Protein AF-A0A315B5A9-F1 (afdb_monomer_lite)

Radius of gyration: 19.89 Å; chains: 1; bounding box: 62×26×55 Å

Sequence (95 aa):
MENPMRSTTKKRTPLSASNAKRLEELCVWITENFDQTLGFTQLTKKSGFSKEQLIELFQLYKQVTPMAFIRQVRLQRKNNLASNLQPELFEHLKI

Secondary structure (DSSP, 8-state):
------------PPPPHHHHHHHHHHHHHHHHSTTS---HHHHHHHH---HHHHHHHHHHHTSS-HHHHHHHHHHHHHHHHHHHT---SSS----

pLDDT: mean 79.41, std 18.28, range [40.41, 95.31]

Foldseek 3Di:
DDDPPPPPPPVLDPQPPVNVVLVVVLLVVLLVCLPDPDDQVNSCVSRVDHQVRQQSSCCSPVVDHPVVSSVVSVVVVVVVVVVVPDDDPPPPDDD

Structure (mmCIF, N/CA/C/O backbone):
data_AF-A0A315B5A9-F1
#
_entry.id   AF-A0A315B5A9-F1
#
loop_
_atom_site.group_PDB
_atom_site.id
_atom_site.type_symbol
_atom_site.label_atom_id
_atom_site.label_alt_id
_atom_site.label_comp_id
_atom_site.label_asym_id
_atom_site.label_entity_id
_atom_site.label_seq_id
_atom_site.pdbx_PDB_ins_code
_atom_site.Cartn_x
_atom_site.Cartn_y
_atom_site.Cartn_z
_atom_site.occupancy
_atom_site.B_iso_or_equiv
_atom_site.auth_seq_id
_atom_site.auth_comp_id
_atom_site.auth_asym_id
_atom_site.auth_atom_id
_atom_site.pdbx_PDB_model_num
ATOM 1 N N . MET A 1 1 ? -11.817 10.170 -38.196 1.00 40.41 1 MET A N 1
ATOM 2 C CA . MET A 1 1 ? -10.500 10.575 -37.660 1.00 40.41 1 MET A CA 1
ATOM 3 C C . MET A 1 1 ? -10.385 9.913 -36.300 1.00 40.41 1 MET A C 1
ATOM 5 O O . MET A 1 1 ? -10.876 10.450 -35.320 1.00 40.41 1 MET A O 1
ATOM 9 N N . GLU A 1 2 ? -9.915 8.668 -36.276 1.00 40.88 2 GLU A N 1
ATOM 10 C CA . GLU A 1 2 ? -9.928 7.827 -35.075 1.00 40.88 2 GLU A CA 1
ATOM 11 C C . GLU A 1 2 ? -8.496 7.699 -34.549 1.00 40.88 2 GLU A C 1
ATOM 13 O O . GLU A 1 2 ? -7.588 7.297 -35.275 1.00 40.88 2 GLU A O 1
ATOM 18 N N . ASN A 1 3 ? -8.284 8.119 -33.301 1.00 43.78 3 ASN A N 1
ATOM 19 C CA . ASN A 1 3 ? -6.997 8.021 -32.617 1.00 43.78 3 ASN A CA 1
ATOM 20 C C . ASN A 1 3 ? -6.640 6.545 -32.382 1.00 43.78 3 ASN A C 1
ATOM 22 O O . ASN A 1 3 ? -7.457 5.824 -31.804 1.00 43.78 3 ASN A O 1
ATOM 26 N N . PRO A 1 4 ? -5.420 6.081 -32.704 1.00 54.72 4 PRO A N 1
ATOM 27 C CA . PRO A 1 4 ? -4.999 4.756 -32.287 1.00 54.72 4 PRO A CA 1
ATOM 28 C C . PRO A 1 4 ? -4.765 4.762 -30.771 1.00 54.72 4 PRO A C 1
ATOM 30 O O . PRO A 1 4 ? -3.812 5.359 -30.264 1.00 54.72 4 PRO A O 1
ATOM 33 N N . MET A 1 5 ? -5.653 4.081 -30.041 1.00 54.50 5 MET A N 1
ATOM 34 C CA . MET A 1 5 ? -5.420 3.636 -28.669 1.00 54.50 5 MET A CA 1
ATOM 35 C C . MET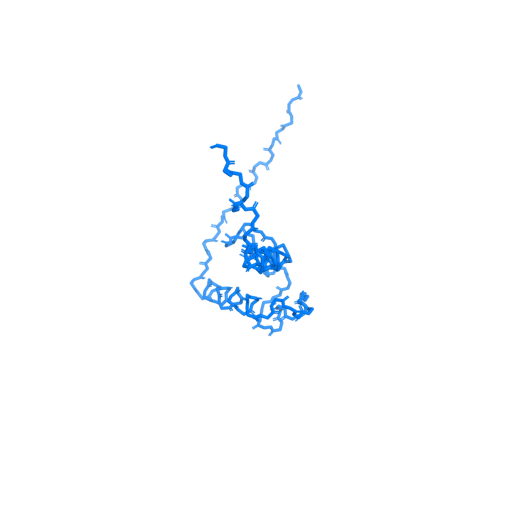 A 1 5 ? -4.072 2.908 -28.626 1.00 54.50 5 MET A C 1
ATOM 37 O O . MET A 1 5 ? -3.917 1.796 -29.131 1.00 54.50 5 MET A O 1
ATOM 41 N N . ARG A 1 6 ? -3.070 3.555 -28.031 1.00 44.50 6 ARG A N 1
ATOM 42 C CA . ARG A 1 6 ? -1.735 2.996 -27.839 1.00 44.50 6 ARG A CA 1
ATOM 43 C C . ARG A 1 6 ? -1.798 1.945 -26.729 1.00 44.50 6 ARG A C 1
ATOM 45 O O . ARG A 1 6 ? -1.439 2.219 -25.588 1.00 44.50 6 ARG A O 1
ATOM 52 N N . SER A 1 7 ? -2.253 0.739 -27.063 1.00 52.72 7 SER A N 1
ATOM 53 C CA . SER A 1 7 ? -2.085 -0.446 -26.217 1.00 52.72 7 SER A CA 1
ATOM 54 C C . SER A 1 7 ? -0.608 -0.819 -26.199 1.00 52.72 7 SER A C 1
ATOM 56 O O . SER A 1 7 ? -0.130 -1.625 -26.992 1.00 52.72 7 SER A O 1
ATOM 58 N N . THR A 1 8 ? 0.149 -0.209 -25.290 1.00 46.28 8 THR A N 1
ATOM 59 C CA . THR A 1 8 ? 1.444 -0.749 -24.895 1.00 46.28 8 THR A CA 1
ATOM 60 C C . THR A 1 8 ? 1.167 -1.989 -24.054 1.00 46.28 8 THR A C 1
ATOM 62 O O . THR A 1 8 ? 0.946 -1.924 -22.846 1.00 46.28 8 THR A O 1
ATOM 65 N N . THR A 1 9 ? 1.165 -3.160 -24.690 1.00 48.38 9 THR A N 1
ATOM 66 C CA . THR A 1 9 ? 1.264 -4.443 -23.990 1.00 48.38 9 THR A CA 1
ATOM 67 C C . THR A 1 9 ? 2.647 -4.522 -23.339 1.00 48.38 9 THR A C 1
ATOM 69 O O . THR A 1 9 ? 3.554 -5.189 -23.837 1.00 48.38 9 THR A O 1
ATOM 72 N N . LYS A 1 10 ? 2.847 -3.794 -22.230 1.00 51.16 10 LYS A N 1
ATOM 73 C CA . LYS A 1 10 ? 3.950 -4.043 -21.300 1.00 51.16 10 LYS A CA 1
ATOM 74 C C . LYS A 1 10 ? 3.760 -5.488 -20.862 1.00 51.16 10 LYS A C 1
ATOM 76 O O . LYS A 1 10 ? 2.771 -5.792 -20.195 1.00 51.16 10 LYS A O 1
ATOM 81 N N . LYS A 1 11 ? 4.653 -6.380 -21.302 1.00 50.47 11 LYS A N 1
ATOM 82 C CA . LYS A 1 11 ? 4.702 -7.775 -20.858 1.00 50.47 11 LYS A CA 1
ATOM 83 C C . LYS A 1 11 ? 4.671 -7.741 -19.331 1.00 50.47 11 LYS A C 1
ATOM 85 O O . LYS A 1 11 ? 5.641 -7.308 -18.716 1.00 50.47 11 LYS A O 1
ATOM 90 N N . ARG A 1 12 ? 3.522 -8.072 -18.733 1.00 58.19 12 ARG A N 1
ATOM 91 C CA . ARG A 1 12 ? 3.353 -8.087 -17.280 1.00 58.19 12 ARG A CA 1
ATOM 92 C C . ARG A 1 12 ? 4.211 -9.235 -16.783 1.00 58.19 12 ARG A C 1
ATOM 94 O O . ARG A 1 12 ? 3.801 -10.388 -16.859 1.00 58.19 12 ARG A O 1
ATOM 101 N N . THR A 1 13 ? 5.440 -8.931 -16.384 1.00 62.22 13 THR A N 1
ATOM 102 C CA . THR A 1 13 ? 6.305 -9.907 -15.734 1.00 62.22 13 THR A CA 1
ATOM 103 C C . THR A 1 13 ? 5.562 -10.427 -14.508 1.00 62.22 13 THR A C 1
ATOM 105 O O . THR A 1 13 ? 5.101 -9.605 -13.708 1.00 62.22 13 THR A O 1
ATOM 108 N N . PRO A 1 14 ? 5.390 -11.752 -14.372 1.00 69.12 14 PRO A N 1
ATOM 109 C CA . PRO A 1 14 ? 4.736 -12.314 -13.206 1.00 69.12 14 PRO A CA 1
ATOM 110 C C . PRO A 1 14 ? 5.473 -11.866 -11.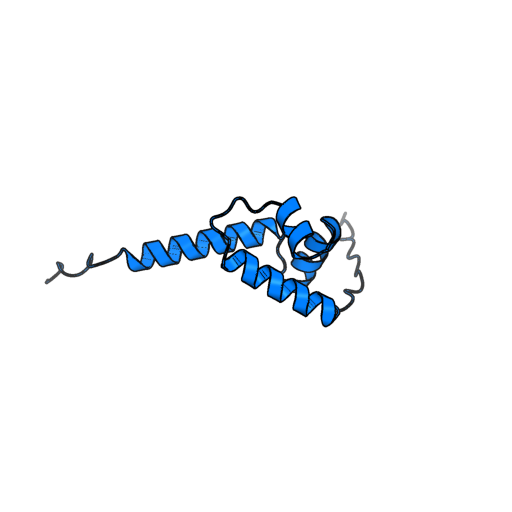944 1.00 69.12 14 PRO A C 1
ATOM 112 O O . PRO A 1 14 ? 6.705 -11.803 -11.909 1.00 69.12 14 PRO A O 1
ATOM 115 N N . LEU A 1 15 ? 4.701 -11.509 -10.920 1.00 78.56 15 LEU A N 1
ATOM 116 C CA . LEU A 1 15 ? 5.233 -11.133 -9.619 1.00 78.56 15 LEU A CA 1
ATOM 117 C C 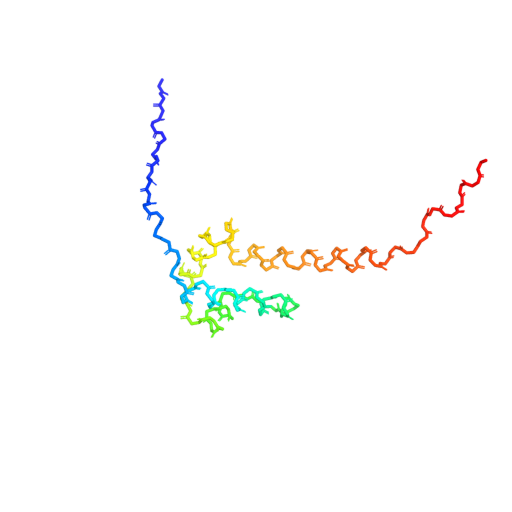. LEU A 1 15 ? 6.076 -12.297 -9.084 1.00 78.56 15 LEU A C 1
ATOM 119 O O . LEU A 1 15 ? 5.578 -13.418 -8.990 1.00 78.56 15 LEU A O 1
ATOM 123 N N . SER A 1 16 ? 7.349 -12.055 -8.752 1.00 85.94 16 SER A N 1
ATOM 124 C CA . SER A 1 16 ? 8.186 -13.122 -8.192 1.00 85.94 16 SER A CA 1
ATOM 125 C C . SER A 1 16 ? 7.574 -13.630 -6.883 1.00 85.94 16 SER A C 1
ATOM 127 O O . SER A 1 16 ? 7.023 -12.840 -6.114 1.00 85.94 16 SER A O 1
ATOM 129 N N . ALA A 1 17 ? 7.697 -14.929 -6.598 1.00 86.00 17 ALA A N 1
ATOM 130 C CA . ALA A 1 17 ? 7.137 -15.522 -5.379 1.00 86.00 17 ALA A CA 1
ATOM 131 C C . ALA A 1 17 ? 7.637 -14.822 -4.098 1.00 86.00 17 ALA A C 1
ATOM 133 O O . ALA A 1 17 ? 6.877 -14.621 -3.154 1.00 86.00 17 ALA A O 1
ATOM 134 N N . SER A 1 18 ? 8.898 -14.376 -4.094 1.00 88.44 18 SER A N 1
ATOM 135 C CA . SER A 1 18 ? 9.486 -13.612 -2.986 1.00 88.44 18 SER A CA 1
ATOM 136 C C . SER A 1 18 ? 8.819 -12.243 -2.806 1.00 88.44 18 SER A C 1
ATOM 138 O O . SER A 1 18 ? 8.455 -11.864 -1.691 1.00 88.44 18 SER A O 1
ATOM 140 N N . ASN A 1 19 ? 8.587 -11.515 -3.905 1.00 89.50 19 ASN A N 1
ATOM 141 C CA . ASN A 1 19 ? 7.909 -10.221 -3.850 1.00 89.50 19 ASN A CA 1
ATOM 142 C C . ASN A 1 19 ? 6.430 -10.374 -3.479 1.00 89.50 19 ASN A C 1
ATOM 144 O O . ASN A 1 19 ? 5.920 -9.553 -2.723 1.00 89.50 19 ASN A O 1
ATOM 148 N N . ALA A 1 20 ? 5.763 -11.427 -3.961 1.00 89.50 20 ALA A N 1
ATOM 149 C CA . ALA A 1 20 ? 4.385 -11.745 -3.594 1.00 89.50 20 ALA A CA 1
ATOM 150 C C . ALA A 1 20 ? 4.246 -11.968 -2.086 1.00 89.50 20 ALA A C 1
ATOM 152 O O . ALA A 1 20 ? 3.412 -11.322 -1.457 1.00 89.50 20 ALA A O 1
ATOM 153 N N . LYS A 1 21 ? 5.120 -12.794 -1.497 1.00 91.56 21 LYS A N 1
ATOM 154 C CA . LYS A 1 21 ? 5.119 -13.063 -0.055 1.00 91.56 21 LYS A CA 1
ATOM 155 C C . LYS A 1 21 ? 5.327 -11.789 0.771 1.00 91.56 21 LYS A C 1
ATOM 157 O O . LYS A 1 21 ? 4.541 -11.501 1.665 1.00 91.56 21 LYS A O 1
ATOM 162 N N . ARG A 1 22 ? 6.336 -10.976 0.435 1.00 92.56 22 ARG A N 1
ATOM 163 C CA . ARG A 1 22 ? 6.590 -9.699 1.135 1.00 92.56 22 ARG A CA 1
ATOM 164 C C . ARG A 1 22 ? 5.420 -8.723 1.022 1.00 92.56 22 ARG A C 1
ATOM 166 O O . ARG A 1 22 ? 5.137 -7.977 1.956 1.00 92.56 22 ARG A O 1
ATOM 173 N N . LEU A 1 23 ? 4.759 -8.694 -0.133 1.00 93.25 23 LEU A N 1
ATOM 174 C CA . LEU A 1 23 ? 3.612 -7.824 -0.361 1.00 93.25 23 LEU A CA 1
ATOM 175 C C . LEU A 1 23 ? 2.383 -8.292 0.425 1.00 93.25 23 LEU A C 1
ATOM 177 O O . LEU A 1 23 ? 1.655 -7.464 0.964 1.00 93.25 23 LEU A O 1
ATOM 181 N N . GLU A 1 24 ? 2.176 -9.602 0.527 1.00 93.56 24 GLU A N 1
ATOM 182 C CA . GLU A 1 24 ? 1.128 -10.197 1.354 1.00 93.56 24 GLU A CA 1
ATOM 183 C C . GLU A 1 24 ? 1.344 -9.890 2.841 1.00 93.56 24 GLU A C 1
ATOM 185 O O . GLU A 1 24 ? 0.436 -9.376 3.495 1.00 93.56 24 GLU A O 1
ATOM 190 N N . GLU A 1 25 ? 2.566 -10.076 3.347 1.00 94.75 25 GLU A N 1
ATOM 191 C CA . GLU A 1 25 ? 2.952 -9.691 4.712 1.00 94.75 25 GLU A CA 1
ATOM 192 C C . GLU A 1 25 ? 2.704 -8.195 4.972 1.00 94.75 25 GLU A C 1
ATOM 194 O O . GLU A 1 25 ? 2.190 -7.810 6.026 1.00 94.75 25 GLU A O 1
ATOM 199 N N . LEU A 1 26 ? 3.006 -7.334 3.993 1.00 95.00 26 LEU A N 1
ATOM 200 C CA . LEU A 1 26 ? 2.711 -5.906 4.084 1.00 95.00 26 LEU A CA 1
ATOM 201 C C . LEU A 1 26 ? 1.199 -5.628 4.116 1.00 95.00 26 LEU A C 1
ATOM 203 O O . LEU A 1 26 ? 0.759 -4.774 4.885 1.00 95.00 26 LEU A O 1
ATOM 207 N N . CYS A 1 27 ? 0.394 -6.327 3.312 1.00 94.31 27 CYS A N 1
ATOM 208 C CA . CYS A 1 27 ? -1.065 -6.192 3.326 1.00 94.31 27 CYS A CA 1
ATOM 209 C C . CYS A 1 27 ? -1.667 -6.586 4.682 1.00 94.31 27 CYS A C 1
ATOM 211 O O . CYS A 1 27 ? -2.541 -5.872 5.184 1.00 94.31 27 CYS A O 1
ATOM 213 N N . VAL A 1 28 ? -1.193 -7.682 5.282 1.00 94.94 28 VAL A N 1
ATOM 214 C CA . VAL A 1 28 ? -1.601 -8.104 6.633 1.00 94.94 28 VAL A CA 1
ATOM 215 C C . VAL A 1 28 ? -1.238 -7.022 7.643 1.00 94.94 28 VAL A C 1
ATOM 217 O O . VAL A 1 28 ? -2.108 -6.532 8.359 1.00 94.94 28 VAL A O 1
ATOM 220 N N . TRP A 1 29 ? 0.004 -6.539 7.607 1.00 95.31 29 TRP A N 1
ATOM 221 C CA . TRP A 1 29 ? 0.459 -5.489 8.514 1.00 95.31 29 TRP A CA 1
ATOM 222 C C . TRP A 1 29 ? -0.364 -4.196 8.396 1.00 95.31 29 TRP A C 1
ATOM 224 O O . TRP A 1 29 ? -0.733 -3.612 9.414 1.00 95.31 29 TRP A O 1
ATOM 234 N N . ILE A 1 30 ? -0.709 -3.762 7.175 1.00 94.12 30 ILE A N 1
ATOM 235 C CA . ILE A 1 30 ? -1.609 -2.614 6.954 1.00 94.12 30 ILE A CA 1
ATOM 236 C C . ILE A 1 30 ? -2.977 -2.866 7.602 1.00 94.12 30 ILE A C 1
ATOM 238 O O . ILE A 1 30 ? -3.549 -1.953 8.188 1.00 94.12 30 ILE A O 1
ATOM 242 N N . THR A 1 31 ? -3.495 -4.091 7.506 1.00 92.06 31 THR A N 1
ATOM 243 C CA . THR A 1 31 ? -4.811 -4.477 8.044 1.00 92.06 31 THR A CA 1
ATOM 244 C C . THR A 1 31 ? -4.843 -4.524 9.571 1.00 92.06 31 THR A C 1
ATOM 246 O O . THR A 1 31 ? -5.904 -4.326 10.164 1.00 92.06 31 THR A O 1
ATOM 249 N N . GLU A 1 32 ? -3.697 -4.750 10.205 1.00 91.94 32 GLU A N 1
ATOM 250 C CA . GLU A 1 32 ? -3.522 -4.715 11.661 1.00 91.94 32 GLU A CA 1
ATOM 251 C C . GLU A 1 32 ? -3.211 -3.307 12.188 1.00 91.94 32 GLU A C 1
ATOM 253 O O . GLU A 1 32 ? -3.552 -2.983 13.318 1.00 91.94 32 GLU A O 1
ATOM 258 N N . ASN A 1 33 ? -2.587 -2.449 11.373 1.00 92.38 33 ASN A N 1
ATOM 259 C CA . ASN A 1 33 ? -2.093 -1.128 11.785 1.00 92.38 33 ASN A CA 1
ATOM 260 C C . ASN A 1 33 ? -2.842 0.032 11.099 1.00 92.38 33 ASN A C 1
ATOM 262 O O . ASN A 1 33 ? -2.322 1.144 11.002 1.00 92.38 33 ASN A O 1
ATOM 266 N N . PHE A 1 34 ? -4.058 -0.212 10.601 1.00 86.31 34 PHE A N 1
ATOM 267 C CA . PHE A 1 34 ? -4.811 0.737 9.769 1.00 86.31 34 PHE A CA 1
ATOM 268 C C . PHE A 1 34 ? -5.198 2.041 10.484 1.00 86.31 34 PHE A C 1
ATOM 270 O O . PHE A 1 34 ? -5.379 3.067 9.814 1.00 86.31 34 PHE A O 1
ATOM 277 N N . ASP A 1 35 ? -5.302 2.008 11.814 1.00 84.81 35 ASP A N 1
ATOM 278 C CA . ASP A 1 35 ? -5.639 3.161 12.658 1.00 84.81 35 ASP A CA 1
ATOM 279 C C . ASP A 1 35 ? -4.498 4.179 12.770 1.00 84.81 35 ASP A C 1
ATOM 281 O O . ASP A 1 35 ? -4.720 5.347 13.083 1.00 84.81 35 ASP A O 1
ATOM 285 N N . GLN A 1 36 ? -3.265 3.773 12.460 1.00 88.69 36 GLN A N 1
ATOM 286 C CA . GLN A 1 36 ? -2.116 4.671 12.473 1.00 88.69 36 GLN A CA 1
ATOM 287 C C . GLN A 1 36 ? -2.046 5.506 11.190 1.00 88.69 36 GLN A C 1
ATOM 289 O O . GLN A 1 36 ? -2.574 5.134 10.136 1.00 88.69 36 GLN A O 1
ATOM 294 N N . THR A 1 37 ? -1.328 6.629 11.238 1.00 87.94 37 THR A N 1
ATOM 295 C CA . THR A 1 37 ? -1.011 7.434 10.049 1.00 87.94 37 THR A CA 1
ATOM 296 C C . THR A 1 37 ? -0.004 6.694 9.162 1.00 87.94 37 THR A C 1
ATOM 298 O O . THR A 1 37 ? 1.208 6.872 9.270 1.00 87.94 37 THR A O 1
ATOM 301 N N . LEU A 1 38 ? -0.519 5.838 8.277 1.00 91.75 38 LEU A N 1
ATOM 302 C CA . LEU A 1 38 ? 0.264 5.086 7.299 1.00 91.75 38 LEU A CA 1
ATOM 303 C C . LEU A 1 38 ? 0.494 5.917 6.028 1.00 91.75 38 LEU A C 1
ATOM 305 O O . LEU A 1 38 ? -0.424 6.125 5.235 1.00 91.75 38 LEU A O 1
ATOM 309 N N . GLY A 1 39 ? 1.730 6.374 5.830 1.00 92.62 39 GLY A N 1
ATOM 310 C CA . GLY A 1 39 ? 2.207 7.004 4.601 1.00 92.62 39 GLY A CA 1
ATOM 311 C C . GLY A 1 39 ? 3.243 6.144 3.876 1.00 92.62 39 GLY A C 1
ATOM 312 O O . GLY A 1 39 ? 3.622 5.061 4.327 1.00 92.62 39 GLY A O 1
ATOM 313 N N . PHE A 1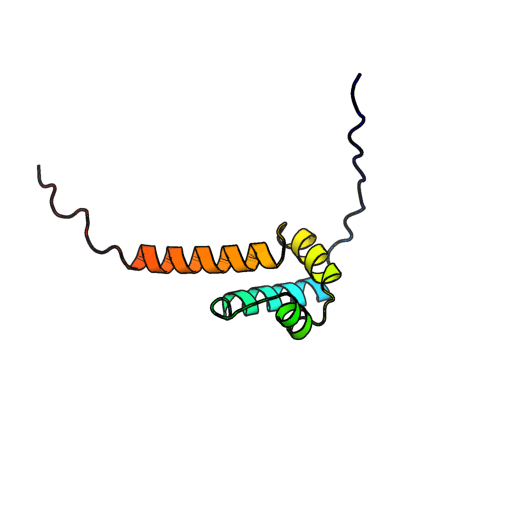 40 ? 3.739 6.638 2.738 1.00 91.62 40 PHE A N 1
ATOM 314 C CA . PHE A 1 40 ? 4.756 5.924 1.959 1.00 91.62 40 PHE A CA 1
ATOM 315 C C . PHE A 1 40 ? 6.020 5.625 2.772 1.00 91.62 40 PHE A C 1
ATOM 317 O O . PHE A 1 40 ? 6.536 4.523 2.659 1.00 91.62 40 PHE A O 1
ATOM 324 N N . THR A 1 41 ? 6.467 6.540 3.637 1.00 93.88 41 THR A N 1
ATOM 325 C CA . THR A 1 41 ? 7.647 6.342 4.496 1.00 93.88 41 THR A CA 1
ATOM 326 C C . THR A 1 41 ? 7.522 5.109 5.395 1.00 93.88 41 THR A C 1
ATOM 328 O O . THR A 1 41 ? 8.485 4.368 5.572 1.00 93.88 41 THR A O 1
ATOM 331 N N . GLN A 1 42 ? 6.338 4.855 5.958 1.00 94.25 42 GLN A N 1
ATOM 332 C CA . GLN A 1 42 ? 6.095 3.674 6.787 1.00 94.25 42 GLN A CA 1
ATOM 333 C C . GLN A 1 42 ? 6.079 2.401 5.936 1.00 94.25 42 GLN A C 1
ATOM 335 O O . GLN A 1 42 ? 6.674 1.396 6.322 1.00 94.25 42 GLN A O 1
ATOM 340 N N . LEU A 1 43 ? 5.440 2.451 4.763 1.00 94.12 43 LEU A N 1
ATOM 341 C CA . LEU A 1 43 ? 5.357 1.302 3.861 1.00 94.12 43 LEU A CA 1
ATOM 342 C C . LEU A 1 43 ? 6.727 0.886 3.323 1.00 94.12 43 LEU A C 1
ATOM 344 O O . LEU A 1 43 ? 7.043 -0.304 3.313 1.00 94.12 43 LEU A O 1
ATOM 348 N N . THR A 1 44 ? 7.550 1.847 2.898 1.00 94.94 44 THR A N 1
ATOM 349 C CA . THR A 1 44 ? 8.902 1.573 2.395 1.00 94.94 44 THR A CA 1
ATOM 350 C C . THR A 1 44 ? 9.785 1.023 3.510 1.00 94.94 44 THR A C 1
ATOM 352 O O . THR A 1 44 ? 10.448 0.008 3.319 1.00 94.94 44 THR A O 1
ATOM 355 N N . LYS A 1 45 ? 9.711 1.601 4.717 1.00 93.81 45 LYS A N 1
ATOM 356 C CA . LYS A 1 45 ? 10.442 1.106 5.892 1.00 93.81 45 LYS A CA 1
ATOM 357 C C . LYS A 1 45 ? 10.036 -0.317 6.287 1.00 93.81 45 LYS A C 1
ATOM 359 O O . LYS A 1 45 ? 10.898 -1.106 6.657 1.00 93.81 45 LYS A O 1
ATOM 364 N N . LYS A 1 46 ? 8.742 -0.653 6.226 1.00 93.06 46 LYS A N 1
ATOM 365 C CA . LYS A 1 46 ? 8.240 -1.982 6.611 1.00 93.06 46 LYS A CA 1
ATOM 366 C C . LYS A 1 46 ? 8.575 -3.061 5.582 1.00 93.06 46 LYS A C 1
ATOM 368 O O . LYS A 1 46 ? 8.885 -4.181 5.968 1.00 93.06 46 LYS A O 1
ATOM 373 N N . SER A 1 47 ? 8.475 -2.735 4.296 1.00 92.19 47 SER A N 1
ATOM 374 C CA . SER A 1 47 ? 8.597 -3.714 3.207 1.00 92.19 47 SER A CA 1
ATOM 375 C C . SER A 1 47 ? 9.990 -3.816 2.590 1.00 92.19 47 SER A C 1
ATOM 377 O O . SER A 1 47 ? 10.296 -4.809 1.935 1.00 92.19 47 SER A O 1
ATOM 379 N N . GLY A 1 48 ? 10.827 -2.790 2.768 1.00 93.19 48 GLY A N 1
ATOM 380 C CA . GLY A 1 48 ? 12.120 -2.672 2.095 1.00 93.19 48 GLY A CA 1
ATOM 381 C C . GLY A 1 48 ? 12.022 -2.297 0.612 1.00 93.19 48 GLY A C 1
ATOM 382 O O . GLY A 1 48 ? 13.043 -2.274 -0.070 1.00 93.19 48 GLY A O 1
ATOM 383 N N . PHE A 1 49 ? 10.824 -2.004 0.099 1.00 94.06 49 PHE A N 1
ATOM 384 C CA . PHE A 1 49 ? 10.620 -1.544 -1.274 1.00 94.06 49 PHE A CA 1
ATOM 385 C C . PHE A 1 49 ? 10.743 -0.024 -1.388 1.00 94.06 49 PHE A C 1
ATOM 387 O O . PHE A 1 49 ? 10.449 0.712 -0.442 1.00 94.06 49 PHE A O 1
ATOM 394 N N . SER A 1 50 ? 11.105 0.457 -2.580 1.00 94.75 50 SER A N 1
ATOM 395 C CA . SER A 1 50 ? 10.962 1.875 -2.916 1.00 94.75 50 SER A CA 1
ATOM 396 C C . SER A 1 50 ? 9.486 2.260 -3.075 1.00 94.75 50 SER A C 1
ATOM 398 O O . SER A 1 50 ? 8.593 1.415 -3.195 1.00 94.75 50 SER A O 1
ATOM 400 N N . LYS A 1 51 ? 9.215 3.566 -3.100 1.00 94.69 51 LYS A N 1
ATOM 401 C CA . LYS A 1 51 ? 7.867 4.091 -3.336 1.00 94.69 51 LYS A CA 1
ATOM 402 C C . LYS A 1 51 ? 7.320 3.641 -4.695 1.00 94.69 51 LYS A C 1
ATOM 404 O O . LYS A 1 51 ? 6.167 3.227 -4.782 1.00 94.69 51 LYS A O 1
ATOM 409 N N . GLU A 1 52 ? 8.142 3.715 -5.733 1.00 94.56 52 GLU A N 1
ATOM 410 C CA . GLU A 1 52 ? 7.809 3.333 -7.107 1.00 94.56 52 GLU A CA 1
ATOM 411 C C . GLU A 1 52 ? 7.517 1.836 -7.177 1.00 94.56 52 GLU A C 1
ATOM 413 O O . GLU A 1 52 ? 6.467 1.441 -7.680 1.00 94.56 52 GLU A O 1
ATOM 418 N N . GLN A 1 53 ? 8.381 1.017 -6.564 1.00 92.94 53 GLN A N 1
ATOM 419 C CA . GLN A 1 53 ? 8.175 -0.426 -6.470 1.00 92.94 53 GLN A CA 1
ATOM 420 C C . GLN A 1 53 ? 6.864 -0.757 -5.762 1.00 92.94 53 GLN A C 1
ATOM 422 O O . GLN A 1 53 ? 6.101 -1.574 -6.260 1.00 92.94 53 GLN A O 1
ATOM 427 N N . LEU A 1 54 ? 6.544 -0.106 -4.641 1.00 94.44 54 LEU A N 1
ATOM 428 C CA . LEU A 1 54 ? 5.262 -0.322 -3.967 1.00 94.44 54 LEU A CA 1
ATOM 429 C C . LEU A 1 54 ? 4.076 -0.005 -4.875 1.00 94.44 54 LEU A C 1
ATOM 431 O O . LEU A 1 54 ? 3.116 -0.768 -4.900 1.00 94.44 54 LEU A O 1
ATOM 435 N N . ILE A 1 55 ? 4.125 1.098 -5.621 1.00 93.94 55 ILE A N 1
ATOM 436 C CA . ILE A 1 55 ? 3.045 1.461 -6.544 1.00 93.94 55 ILE A CA 1
ATOM 437 C C . ILE A 1 55 ? 2.885 0.384 -7.621 1.00 93.94 55 ILE A C 1
ATOM 439 O O . ILE A 1 55 ? 1.773 -0.105 -7.816 1.00 93.94 55 ILE A O 1
ATOM 443 N N . GLU A 1 56 ? 3.977 -0.022 -8.268 1.00 92.56 56 GLU A N 1
ATOM 444 C CA . GLU A 1 56 ? 3.955 -1.045 -9.318 1.00 92.56 56 GLU A CA 1
ATOM 445 C C . GLU A 1 56 ? 3.476 -2.402 -8.790 1.00 92.56 56 GLU A C 1
ATOM 447 O O . GLU A 1 56 ? 2.612 -3.039 -9.394 1.00 92.56 56 GLU A O 1
ATOM 452 N N . LEU A 1 57 ? 3.988 -2.829 -7.635 1.00 92.38 57 LEU A N 1
ATOM 453 C CA . LEU A 1 57 ? 3.655 -4.106 -7.010 1.00 92.38 57 LEU A CA 1
ATOM 454 C C . LEU A 1 57 ? 2.187 -4.154 -6.573 1.00 92.38 57 LEU A C 1
ATOM 456 O O . LEU A 1 57 ? 1.504 -5.140 -6.845 1.00 92.38 57 LEU A O 1
ATOM 460 N N . PHE A 1 58 ? 1.667 -3.090 -5.953 1.00 93.75 58 PHE A N 1
ATOM 461 C CA . PHE A 1 58 ? 0.251 -3.019 -5.580 1.00 93.75 58 PHE A CA 1
ATOM 462 C C . PHE A 1 58 ? -0.668 -2.971 -6.805 1.00 93.75 58 PHE A C 1
ATOM 464 O O . PHE A 1 58 ? -1.704 -3.640 -6.810 1.00 93.75 58 PHE A O 1
ATOM 471 N N . GLN A 1 59 ? -0.289 -2.246 -7.860 1.00 92.19 59 GLN A N 1
ATOM 472 C CA . GLN A 1 59 ? -1.052 -2.228 -9.109 1.00 92.19 59 GLN A CA 1
ATOM 473 C C . GLN A 1 59 ? -1.053 -3.599 -9.792 1.00 92.19 59 GLN A C 1
ATOM 475 O O . GLN A 1 59 ? -2.080 -4.012 -10.326 1.00 92.19 59 GLN A O 1
ATOM 480 N N . LEU A 1 60 ? 0.063 -4.327 -9.745 1.00 89.69 60 LEU A N 1
ATOM 481 C CA . LEU A 1 60 ? 0.161 -5.669 -10.312 1.00 89.69 60 LEU A CA 1
ATOM 482 C C . LEU A 1 60 ? -0.628 -6.705 -9.495 1.00 89.69 60 LEU A C 1
ATOM 484 O O . LEU A 1 60 ? -1.292 -7.557 -10.077 1.00 89.69 60 LEU A O 1
ATOM 488 N N . TYR A 1 61 ? -0.560 -6.638 -8.163 1.00 88.69 61 TYR A N 1
ATOM 489 C CA . TYR A 1 61 ? -1.090 -7.672 -7.267 1.00 88.69 61 TYR A CA 1
ATOM 490 C C . TYR A 1 61 ? -2.535 -7.431 -6.810 1.00 88.69 61 TYR A C 1
ATOM 492 O O . TYR A 1 61 ? -3.331 -8.365 -6.763 1.00 88.69 61 TYR A O 1
ATOM 500 N N . LYS A 1 62 ? -2.892 -6.188 -6.462 1.00 88.31 62 LYS A N 1
ATOM 501 C CA . LYS A 1 62 ? -4.231 -5.813 -5.963 1.00 88.31 62 LYS A CA 1
ATOM 502 C C . LYS A 1 62 ? -5.017 -4.926 -6.928 1.00 88.31 62 LYS A C 1
ATOM 504 O O . LYS A 1 62 ? -6.169 -4.625 -6.640 1.00 88.31 62 LYS A O 1
ATOM 509 N N . GLN A 1 63 ? -4.416 -4.492 -8.039 1.00 91.38 63 GLN A N 1
ATOM 510 C CA . GLN A 1 63 ? -5.029 -3.560 -9.000 1.00 91.38 63 GLN A CA 1
ATOM 511 C C . GLN A 1 63 ? -5.458 -2.219 -8.380 1.00 91.38 63 GLN A C 1
ATOM 513 O O . GLN A 1 63 ? -6.341 -1.531 -8.885 1.00 91.38 63 GLN A O 1
ATOM 518 N N . VAL A 1 64 ? -4.808 -1.819 -7.286 1.00 92.56 64 VAL A N 1
ATOM 519 C CA . VAL A 1 64 ? -5.040 -0.543 -6.595 1.00 92.56 64 VAL A CA 1
ATOM 520 C C . VAL A 1 64 ? -3.700 0.078 -6.213 1.00 92.56 64 VAL A C 1
ATOM 522 O O . VAL A 1 64 ? -2.666 -0.576 -6.291 1.00 92.56 64 VAL A O 1
ATOM 525 N N . THR A 1 65 ? -3.685 1.342 -5.790 1.00 93.19 65 THR A N 1
ATOM 526 C CA . THR A 1 65 ? -2.477 1.942 -5.200 1.00 93.19 65 THR A CA 1
ATOM 527 C C . THR A 1 65 ? -2.358 1.572 -3.715 1.00 93.19 65 THR A C 1
ATOM 529 O O . THR A 1 65 ? -3.380 1.306 -3.074 1.00 93.19 65 THR A O 1
ATOM 532 N N . PRO A 1 66 ? -1.152 1.620 -3.115 1.00 93.19 66 PRO A N 1
ATOM 533 C CA . PRO A 1 66 ? -0.982 1.330 -1.688 1.00 93.19 66 PRO A CA 1
ATOM 534 C C . PRO A 1 66 ? -1.868 2.213 -0.792 1.00 93.19 66 PRO A C 1
ATOM 536 O O . PRO A 1 66 ? -2.483 1.738 0.159 1.00 93.19 66 PRO A O 1
ATOM 539 N N . MET A 1 67 ? -1.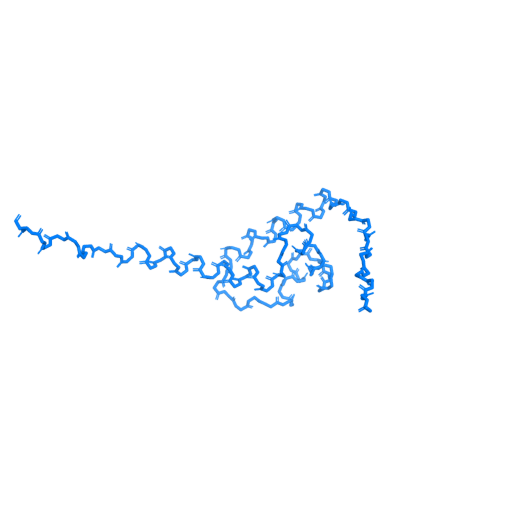998 3.500 -1.135 1.00 94.75 67 MET A N 1
ATOM 540 C CA . MET A 1 67 ? -2.837 4.450 -0.393 1.00 94.75 67 MET A CA 1
ATOM 541 C C . MET A 1 67 ? -4.334 4.155 -0.553 1.00 94.75 67 MET A C 1
ATOM 543 O O . MET A 1 67 ? -5.093 4.275 0.409 1.00 94.75 67 MET A O 1
ATOM 547 N N . ALA A 1 68 ? -4.767 3.740 -1.749 1.00 94.75 68 ALA A N 1
ATOM 548 C CA . ALA A 1 68 ? -6.148 3.320 -1.972 1.00 94.75 68 ALA A CA 1
ATOM 549 C C .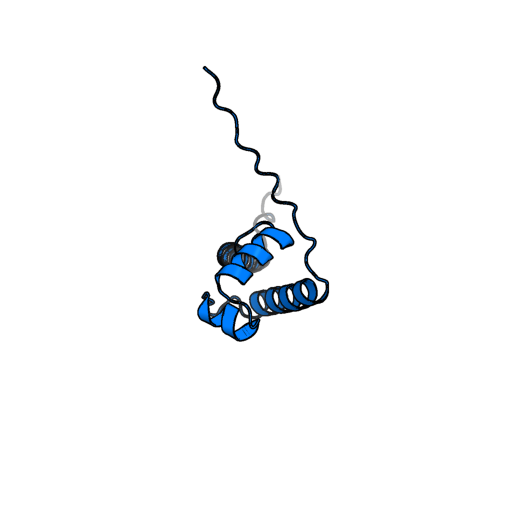 ALA A 1 68 ? -6.484 2.064 -1.157 1.00 94.75 68 ALA A C 1
ATOM 551 O O . ALA A 1 68 ? -7.550 2.013 -0.549 1.00 94.75 68 ALA A O 1
ATOM 552 N N . PHE A 1 69 ? -5.556 1.106 -1.071 1.00 94.56 69 PHE A N 1
ATOM 553 C CA . PHE A 1 69 ? -5.717 -0.081 -0.234 1.00 94.56 69 PHE A CA 1
ATOM 554 C C . PHE A 1 69 ? -5.874 0.280 1.252 1.00 94.56 69 PHE A C 1
ATOM 556 O O . PHE A 1 69 ? -6.833 -0.153 1.884 1.00 94.56 69 PHE A O 1
ATOM 563 N N . ILE A 1 70 ? -5.018 1.154 1.799 1.00 93.69 70 ILE A N 1
ATOM 564 C CA . ILE A 1 70 ? -5.153 1.641 3.188 1.00 93.69 70 ILE A CA 1
ATOM 565 C C . ILE A 1 70 ? -6.529 2.287 3.413 1.00 93.69 70 ILE A C 1
ATOM 567 O O . ILE A 1 70 ? -7.195 2.022 4.415 1.00 93.69 70 ILE A O 1
ATOM 571 N N . ARG A 1 71 ? -6.991 3.119 2.469 1.00 92.69 71 ARG A N 1
ATOM 572 C CA . ARG A 1 71 ? -8.321 3.741 2.546 1.00 92.69 71 ARG A CA 1
ATOM 573 C C . ARG A 1 71 ? -9.438 2.695 2.536 1.00 92.69 71 ARG A C 1
ATOM 575 O O . ARG A 1 71 ? -10.379 2.826 3.313 1.00 92.69 71 ARG A O 1
ATOM 582 N N . GLN A 1 72 ? -9.340 1.670 1.690 1.00 92.75 72 GLN A N 1
ATOM 583 C CA . GLN A 1 72 ? -10.310 0.573 1.637 1.00 92.75 72 GLN A CA 1
ATOM 584 C C . GLN A 1 72 ? -10.357 -0.201 2.954 1.00 92.75 72 GLN A C 1
ATOM 586 O O . GLN A 1 72 ? -11.446 -0.409 3.479 1.00 92.75 72 GLN A O 1
ATOM 591 N N . VAL A 1 73 ? -9.202 -0.550 3.526 1.00 91.56 73 VAL A N 1
ATOM 592 C CA . VAL A 1 73 ? -9.119 -1.227 4.830 1.00 91.56 73 VAL A CA 1
ATOM 593 C C . VAL A 1 73 ? -9.820 -0.405 5.916 1.00 91.56 73 VAL A C 1
ATOM 595 O O . VAL A 1 73 ? -10.665 -0.929 6.642 1.00 91.56 73 VAL A O 1
ATOM 598 N N . ARG A 1 74 ? -9.547 0.905 5.983 1.00 91.25 74 ARG A N 1
ATOM 599 C CA . ARG A 1 74 ? -10.201 1.816 6.940 1.00 91.25 74 ARG A CA 1
ATOM 600 C C . ARG A 1 74 ? -11.718 1.871 6.756 1.00 91.25 74 ARG A C 1
ATOM 602 O O . ARG A 1 74 ? -12.461 1.832 7.734 1.00 91.25 74 ARG A O 1
ATOM 609 N N . LEU A 1 75 ? -12.190 1.946 5.511 1.00 89.81 75 LEU A N 1
ATOM 610 C CA . LEU A 1 75 ? -13.624 1.958 5.207 1.00 89.81 75 LEU A CA 1
ATOM 611 C C . LEU A 1 75 ? -14.298 0.638 5.590 1.00 89.81 75 LEU A C 1
ATOM 613 O O . LEU A 1 75 ? -15.357 0.659 6.210 1.00 89.81 75 LEU A O 1
ATOM 617 N N . GLN A 1 76 ? -13.675 -0.498 5.275 1.00 87.25 76 GLN A N 1
ATOM 618 C CA . GLN A 1 76 ? -14.203 -1.814 5.629 1.00 87.25 76 GLN A CA 1
ATOM 619 C C . GLN A 1 76 ? -14.310 -1.984 7.145 1.00 87.25 76 GLN A C 1
ATOM 621 O O . GLN A 1 76 ? -15.335 -2.453 7.630 1.00 87.25 76 GLN A O 1
ATOM 626 N N . ARG A 1 77 ? -13.301 -1.561 7.912 1.00 83.69 77 ARG A N 1
ATOM 627 C CA . ARG A 1 77 ? -13.339 -1.622 9.382 1.00 83.69 77 ARG A CA 1
ATOM 628 C C . ARG A 1 77 ? -14.431 -0.731 9.966 1.00 83.69 77 ARG A C 1
ATOM 630 O O . ARG A 1 77 ? -15.190 -1.193 10.812 1.00 83.69 77 ARG A O 1
ATOM 637 N N . LYS A 1 78 ? -14.579 0.496 9.452 1.00 78.75 78 LYS A N 1
ATOM 638 C CA . LYS A 1 78 ? -15.668 1.395 9.857 1.00 78.75 78 LYS A CA 1
ATOM 639 C C . LYS A 1 78 ? -17.045 0.788 9.576 1.00 78.75 78 LYS A C 1
ATOM 641 O O . LYS A 1 78 ? -17.921 0.867 10.427 1.00 78.75 78 LYS A O 1
ATOM 646 N N . ASN A 1 79 ? -17.225 0.160 8.414 1.00 74.88 79 ASN A N 1
ATOM 647 C CA . ASN A 1 79 ? -18.489 -0.480 8.052 1.00 74.88 79 ASN A CA 1
ATOM 648 C C . ASN A 1 79 ? -18.784 -1.716 8.913 1.00 74.88 79 ASN A C 1
ATOM 650 O O . ASN A 1 79 ? -19.924 -1.883 9.318 1.00 74.88 79 ASN A O 1
ATOM 654 N N . ASN A 1 80 ? -17.777 -2.535 9.241 1.00 72.81 80 ASN A N 1
ATOM 655 C CA . ASN A 1 80 ? -17.940 -3.681 10.149 1.00 72.81 80 ASN A CA 1
ATOM 656 C C . ASN A 1 80 ? -18.288 -3.256 11.586 1.00 72.81 80 ASN A C 1
ATOM 658 O O . ASN A 1 80 ? -19.027 -3.951 12.283 1.00 72.81 80 ASN A O 1
ATOM 662 N N . LEU A 1 81 ? -17.750 -2.118 12.037 1.00 63.72 81 LEU A N 1
ATOM 663 C CA . LEU A 1 81 ? -18.118 -1.530 13.322 1.00 63.72 81 LEU A CA 1
ATOM 664 C C . LEU A 1 81 ? -19.545 -0.967 13.277 1.00 63.72 81 LEU A C 1
ATOM 666 O O . LEU A 1 81 ? -20.332 -1.230 14.177 1.00 63.72 81 LEU A O 1
ATOM 670 N N . ALA A 1 82 ? -19.902 -0.254 12.205 1.00 61.16 82 ALA A N 1
ATOM 671 C CA . ALA A 1 82 ? -21.247 0.285 12.013 1.00 61.16 82 ALA A CA 1
ATOM 672 C C . ALA A 1 82 ? -22.318 -0.813 11.877 1.00 61.16 82 ALA A C 1
ATOM 674 O O . ALA A 1 82 ? -23.405 -0.657 12.421 1.00 61.16 82 ALA A O 1
ATOM 675 N N . SER A 1 83 ? -22.015 -1.939 11.220 1.00 57.88 83 SER A N 1
ATOM 676 C CA . SER A 1 83 ? -22.938 -3.076 11.116 1.00 57.88 83 SER A CA 1
ATOM 677 C C . SER A 1 83 ? -23.132 -3.814 12.443 1.00 57.88 83 SER A C 1
ATOM 679 O O . SER A 1 83 ? -24.186 -4.398 12.655 1.00 57.88 83 SER A O 1
ATOM 681 N N . ASN A 1 84 ? -22.148 -3.779 13.350 1.00 54.41 84 ASN A N 1
ATOM 682 C CA . ASN A 1 84 ? -22.285 -4.328 14.707 1.00 54.41 84 ASN A CA 1
ATOM 683 C C . ASN A 1 84 ? -23.020 -3.388 15.677 1.00 54.41 84 ASN A C 1
ATOM 685 O O . ASN A 1 84 ? -23.407 -3.814 16.759 1.00 54.41 84 ASN A O 1
ATOM 689 N N . LEU A 1 85 ? -23.219 -2.121 15.306 1.00 53.53 85 LEU A N 1
ATOM 690 C CA . LEU A 1 85 ? -23.929 -1.124 16.112 1.00 53.53 85 LEU A CA 1
ATOM 691 C C . LEU A 1 85 ? -25.398 -0.950 15.697 1.00 53.53 85 LEU A C 1
ATOM 693 O O . LEU A 1 85 ? -26.035 -0.001 16.147 1.00 53.53 85 LEU A O 1
ATOM 697 N N . GLN A 1 86 ? -25.956 -1.847 14.876 1.00 47.53 86 GLN A N 1
ATOM 698 C CA . GLN A 1 86 ? -27.401 -1.908 14.638 1.00 47.53 86 GLN A CA 1
ATOM 699 C C . GLN A 1 86 ? -28.066 -3.023 15.465 1.00 47.53 86 GLN A C 1
ATOM 701 O O . GLN A 1 86 ? -28.314 -4.104 14.932 1.00 47.53 86 GLN A O 1
ATOM 706 N N . PRO A 1 87 ? -28.417 -2.783 16.739 1.00 54.25 87 PRO A N 1
ATOM 707 C CA . PRO A 1 87 ? -29.507 -3.495 17.381 1.00 54.25 87 PRO A CA 1
ATOM 708 C C . PRO A 1 87 ? -30.847 -2.820 17.019 1.00 54.25 87 PRO A C 1
ATOM 710 O O . PRO A 1 87 ? -31.020 -1.616 17.183 1.00 54.25 87 PRO A O 1
ATOM 713 N N . GLU A 1 88 ? -31.781 -3.620 16.503 1.00 55.41 88 GLU A N 1
ATOM 714 C CA . GLU A 1 88 ? -33.238 -3.433 16.634 1.00 55.41 88 GLU A CA 1
ATOM 715 C C . GLU A 1 88 ? -33.890 -2.152 16.075 1.00 55.41 88 GLU A C 1
ATOM 717 O O . GLU A 1 88 ? -34.500 -1.371 16.800 1.00 55.41 88 GLU A O 1
ATOM 722 N N . LEU A 1 89 ? -33.895 -1.976 14.751 1.00 52.12 89 LEU A N 1
ATOM 723 C CA . LEU A 1 89 ? -34.803 -1.012 14.095 1.00 52.12 89 LEU A CA 1
ATOM 724 C C . LEU A 1 89 ? -36.061 -1.654 13.478 1.00 52.12 89 LEU A C 1
ATOM 726 O O . LEU A 1 89 ? -36.857 -0.951 12.861 1.00 52.12 89 LEU A O 1
ATOM 730 N N . PHE A 1 90 ? -36.279 -2.963 13.663 1.00 55.72 90 PHE A N 1
ATOM 731 C CA . PHE A 1 90 ? -37.369 -3.704 13.006 1.00 55.72 90 PHE A CA 1
ATOM 732 C C . PHE A 1 90 ? -38.302 -4.500 13.944 1.00 55.72 90 PHE A C 1
ATOM 734 O O . PHE A 1 90 ? -39.003 -5.383 13.468 1.00 55.72 90 PHE A O 1
ATOM 741 N N . GLU A 1 91 ? -38.381 -4.202 15.246 1.00 53.94 91 GLU A N 1
ATOM 742 C CA . GLU A 1 91 ? -39.296 -4.927 16.162 1.00 53.94 91 GLU A CA 1
ATOM 743 C C . GLU A 1 91 ? -40.707 -4.302 16.305 1.00 53.94 91 GLU A C 1
ATOM 745 O O . GLU A 1 91 ? -41.588 -4.917 16.897 1.00 53.94 91 GLU A O 1
ATOM 750 N N . HIS A 1 92 ? -41.009 -3.122 15.739 1.00 53.94 92 HIS A N 1
ATOM 751 C CA . HIS A 1 92 ? -42.287 -2.421 16.014 1.00 53.94 92 HIS A CA 1
ATOM 752 C C . HIS A 1 92 ? -43.241 -2.207 14.827 1.00 53.94 92 HIS A C 1
ATOM 754 O O . HIS A 1 92 ? -44.023 -1.260 14.826 1.00 53.94 92 HIS A O 1
ATOM 760 N N . LEU A 1 93 ? -43.266 -3.110 13.845 1.00 52.50 93 LEU A N 1
ATOM 761 C CA . LEU A 1 93 ? -44.375 -3.171 12.880 1.00 52.50 93 LEU A CA 1
ATOM 762 C C . LEU A 1 93 ? -45.080 -4.527 12.967 1.00 52.50 93 LEU A C 1
ATOM 764 O O . LEU A 1 93 ? -45.009 -5.350 12.059 1.00 52.50 93 LEU A O 1
ATOM 768 N N . LYS A 1 94 ? -45.783 -4.739 14.087 1.00 48.91 94 LYS A N 1
ATOM 769 C CA . LYS A 1 94 ? -46.955 -5.620 14.107 1.00 48.91 94 LYS A CA 1
ATOM 770 C C . LYS A 1 94 ? -48.094 -4.868 13.415 1.00 48.91 94 LYS A C 1
ATOM 772 O O . LYS A 1 94 ? -48.616 -3.911 13.985 1.00 48.91 94 LYS A O 1
ATOM 777 N N . ILE A 1 95 ? -48.420 -5.278 12.191 1.00 54.62 95 ILE A N 1
ATOM 778 C CA . ILE A 1 95 ? -49.721 -5.030 11.553 1.00 54.62 95 ILE A CA 1
ATOM 779 C C . ILE A 1 95 ? -50.507 -6.333 11.653 1.00 54.62 95 ILE A C 1
ATOM 781 O O . ILE A 1 95 ? -49.882 -7.391 11.406 1.00 54.62 95 ILE A O 1
#